Protein AF-G1UVC1-F1 (afdb_monomer_lite)

Radius of gyration: 15.9 Å; chains: 1; bounding box: 34×32×48 Å

Structure (mmCIF, N/CA/C/O backbone):
data_AF-G1UVC1-F1
#
_entry.id   AF-G1UVC1-F1
#
loop_
_atom_site.group_PDB
_atom_site.id
_atom_site.type_symbol
_atom_site.label_atom_id
_atom_site.label_alt_id
_atom_site.label_comp_id
_atom_site.label_asym_id
_atom_site.label_entity_id
_atom_site.label_seq_id
_atom_site.pdbx_PDB_ins_code
_atom_site.Cartn_x
_atom_site.Cartn_y
_atom_site.Cartn_z
_atom_site.occupancy
_atom_site.B_iso_or_equiv
_atom_site.auth_seq_id
_atom_site.auth_comp_id
_atom_site.auth_asym_id
_atom_site.auth_atom_id
_atom_site.pdbx_PDB_model_num
ATOM 1 N N . ALA A 1 1 ? 8.958 8.590 3.012 1.00 60.84 1 ALA A N 1
ATOM 2 C CA . ALA A 1 1 ? 7.602 8.039 2.815 1.00 60.84 1 ALA A CA 1
ATOM 3 C C . ALA A 1 1 ? 6.870 8.033 4.161 1.00 60.84 1 ALA A C 1
ATOM 5 O O . ALA A 1 1 ? 7.507 8.354 5.157 1.00 60.84 1 ALA A O 1
ATOM 6 N N . GLY A 1 2 ? 5.551 7.807 4.189 1.00 70.62 2 GLY A N 1
ATOM 7 C CA . GLY A 1 2 ? 4.772 7.734 5.438 1.00 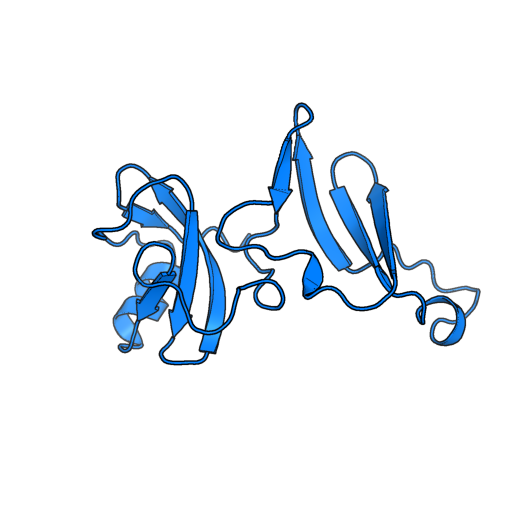70.62 2 GLY A CA 1
ATOM 8 C C . GLY A 1 2 ? 4.954 6.394 6.170 1.00 70.62 2 GLY A C 1
ATOM 9 O O . GLY A 1 2 ? 5.566 5.490 5.606 1.00 70.62 2 GLY A O 1
ATOM 10 N N . PRO A 1 3 ? 4.397 6.230 7.384 1.00 75.56 3 PRO A N 1
ATOM 11 C CA . PRO A 1 3 ? 4.559 5.015 8.197 1.00 75.56 3 PRO A CA 1
ATOM 12 C C . PRO A 1 3 ? 3.950 3.752 7.564 1.00 75.56 3 PRO A C 1
ATOM 14 O O . PRO A 1 3 ? 4.223 2.645 8.011 1.00 75.56 3 PRO A O 1
ATOM 17 N N . CYS A 1 4 ? 3.133 3.908 6.520 1.00 85.62 4 CYS A N 1
ATOM 18 C CA . CYS A 1 4 ? 2.439 2.819 5.833 1.00 85.62 4 CYS A CA 1
ATOM 19 C C . CYS A 1 4 ? 2.946 2.633 4.394 1.00 85.62 4 CYS A C 1
ATOM 21 O O . CYS A 1 4 ? 2.180 2.245 3.517 1.00 85.62 4 CYS A O 1
ATOM 23 N N . CYS A 1 5 ? 4.184 3.032 4.107 1.00 89.88 5 CYS A N 1
ATOM 24 C CA . CYS A 1 5 ? 4.802 2.867 2.796 1.00 89.88 5 CYS A CA 1
ATOM 25 C C . CYS A 1 5 ? 6.323 2.826 2.964 1.00 89.88 5 CYS A C 1
ATOM 27 O O . CYS A 1 5 ? 6.945 3.883 3.058 1.00 89.88 5 CYS A O 1
ATOM 29 N N . ASP A 1 6 ? 6.915 1.637 2.972 1.00 91.88 6 ASP A N 1
ATOM 30 C CA . ASP A 1 6 ? 8.362 1.445 3.003 1.00 91.88 6 ASP A CA 1
ATOM 31 C C . ASP A 1 6 ? 8.921 1.303 1.572 1.00 91.88 6 ASP A C 1
ATOM 33 O O . ASP A 1 6 ? 8.649 0.308 0.897 1.00 91.88 6 ASP A O 1
ATOM 37 N N . PRO A 1 7 ? 9.689 2.289 1.066 1.00 89.81 7 PRO A N 1
ATOM 38 C CA . PRO A 1 7 ? 10.293 2.213 -0.260 1.00 89.81 7 PRO A CA 1
ATOM 39 C C . PRO A 1 7 ? 11.358 1.121 -0.387 1.00 89.81 7 PRO A C 1
ATOM 41 O O . PRO A 1 7 ? 11.638 0.713 -1.510 1.00 89.81 7 PRO A O 1
ATOM 44 N N . ALA A 1 8 ? 11.949 0.653 0.719 1.00 92.31 8 ALA A N 1
ATOM 45 C CA . ALA A 1 8 ? 12.955 -0.408 0.697 1.00 92.31 8 ALA A CA 1
ATOM 46 C C . ALA A 1 8 ? 12.370 -1.766 0.272 1.00 92.31 8 ALA A C 1
ATOM 48 O O . ALA A 1 8 ? 13.114 -2.648 -0.144 1.00 92.31 8 ALA A O 1
ATOM 49 N N . LEU A 1 9 ? 11.040 -1.913 0.321 1.00 93.50 9 LEU A N 1
ATOM 50 C CA . LEU A 1 9 ? 10.319 -3.095 -0.157 1.00 93.50 9 LEU A CA 1
ATOM 51 C C . LEU A 1 9 ? 10.126 -3.116 -1.682 1.00 93.50 9 LEU A C 1
ATOM 53 O O . LEU A 1 9 ? 9.621 -4.097 -2.231 1.00 93.50 9 LEU A O 1
ATOM 57 N N . LEU A 1 10 ? 10.503 -2.048 -2.394 1.00 93.75 10 LEU A N 1
ATOM 58 C CA . LEU A 1 10 ? 10.505 -2.069 -3.853 1.00 93.75 10 LEU A CA 1
ATOM 59 C C . LEU A 1 10 ? 11.629 -2.977 -4.372 1.00 93.75 10 LEU A C 1
ATOM 61 O O . LEU A 1 10 ? 12.750 -2.924 -3.866 1.00 93.75 10 LEU A O 1
ATOM 65 N N . PRO A 1 11 ? 11.373 -3.769 -5.427 1.00 93.62 11 PRO A N 1
ATOM 66 C CA . PRO A 1 11 ? 12.441 -4.499 -6.095 1.00 93.62 11 PRO A CA 1
ATOM 67 C C . PRO A 1 11 ? 13.391 -3.523 -6.819 1.00 93.62 11 PRO A C 1
ATOM 69 O O . PRO A 1 11 ? 13.104 -2.326 -6.918 1.00 93.62 11 PRO A O 1
ATOM 72 N N . PRO A 1 12 ? 14.507 -4.006 -7.392 1.00 95.25 12 PRO A N 1
ATOM 73 C CA . PRO A 1 12 ? 15.376 -3.178 -8.218 1.00 95.25 12 PRO A CA 1
ATOM 74 C C . PRO A 1 12 ? 14.617 -2.509 -9.372 1.00 95.25 12 PRO A C 1
ATOM 76 O O . PRO A 1 12 ? 13.890 -3.151 -10.137 1.00 95.25 12 PRO A O 1
ATOM 79 N N . GLY A 1 13 ? 14.802 -1.203 -9.513 1.00 95.00 13 GLY A N 1
ATOM 80 C CA . GLY A 1 13 ? 14.114 -0.383 -10.499 1.00 95.00 13 GLY A CA 1
ATOM 81 C C . GLY A 1 13 ? 14.221 1.091 -10.146 1.00 95.00 13 GLY A C 1
ATOM 82 O O . GLY A 1 13 ? 15.047 1.486 -9.324 1.00 95.00 13 GLY A O 1
ATOM 83 N N . HIS A 1 14 ? 13.381 1.912 -10.763 1.00 94.75 14 HIS A N 1
ATOM 84 C CA . HIS A 1 14 ? 13.347 3.343 -10.487 1.00 94.75 14 HIS A CA 1
ATOM 85 C C . HIS A 1 14 ? 11.922 3.891 -10.510 1.00 94.75 14 HIS A C 1
ATOM 87 O O . HIS A 1 14 ? 11.010 3.309 -11.102 1.00 94.75 14 HIS A O 1
ATOM 93 N N . ALA A 1 15 ? 11.735 5.032 -9.851 1.00 94.94 15 ALA A N 1
ATOM 94 C CA . ALA A 1 15 ? 10.517 5.815 -9.963 1.00 94.94 15 ALA A CA 1
ATOM 95 C C . ALA A 1 15 ? 10.645 6.813 -11.123 1.00 94.94 15 ALA A C 1
ATOM 97 O O . ALA A 1 15 ? 11.669 7.477 -11.264 1.00 94.94 15 ALA A O 1
ATOM 98 N N . ALA A 1 16 ? 9.593 6.941 -11.924 1.00 95.38 16 ALA A N 1
ATOM 99 C CA . ALA A 1 16 ? 9.476 7.903 -13.010 1.00 95.38 16 ALA A CA 1
ATOM 100 C C . ALA A 1 16 ? 8.212 8.751 -12.827 1.00 95.38 16 ALA A C 1
ATOM 102 O O . ALA A 1 16 ? 7.198 8.280 -12.299 1.00 95.38 16 ALA A O 1
ATOM 103 N N . LEU A 1 17 ? 8.274 10.012 -13.255 1.00 95.31 17 LEU A N 1
ATOM 104 C CA . LEU A 1 17 ? 7.163 10.952 -13.163 1.00 95.31 17 LEU A CA 1
ATOM 105 C C . LEU A 1 17 ? 6.490 11.113 -14.531 1.00 95.31 17 LEU A C 1
ATOM 107 O O . LEU A 1 17 ? 7.135 11.488 -15.506 1.00 95.31 17 LEU A O 1
ATOM 111 N N . TYR A 1 18 ? 5.181 10.873 -14.581 1.00 93.62 18 TYR A N 1
ATOM 112 C CA . TYR A 1 18 ? 4.336 11.076 -15.758 1.00 93.62 18 TYR A CA 1
ATOM 113 C C . TYR A 1 18 ? 3.204 12.047 -15.405 1.00 93.62 18 TYR A C 1
ATOM 115 O O . TYR A 1 18 ? 2.177 11.662 -14.832 1.00 93.62 18 TYR A O 1
ATOM 123 N N . GLY A 1 19 ? 3.412 13.333 -15.702 1.00 92.81 19 GLY A N 1
ATOM 124 C CA . GLY A 1 19 ? 2.576 14.408 -15.165 1.00 92.81 19 GLY A CA 1
ATOM 125 C C . GLY A 1 19 ? 2.717 14.464 -13.644 1.00 92.81 19 GLY A C 1
ATOM 126 O O . GLY A 1 19 ? 3.814 14.642 -13.135 1.00 92.81 19 GLY A O 1
ATOM 127 N N . GLU A 1 20 ? 1.628 14.256 -12.907 1.00 94.94 20 GLU A N 1
ATOM 128 C CA . GLU A 1 20 ? 1.684 14.129 -11.443 1.00 94.94 20 GLU A CA 1
ATOM 129 C C . GLU A 1 20 ? 1.792 12.677 -10.960 1.00 94.94 20 GLU A C 1
ATOM 131 O O . GLU A 1 20 ? 1.912 12.445 -9.760 1.00 94.94 20 GLU A O 1
ATOM 136 N N . HIS A 1 21 ? 1.716 11.682 -11.848 1.00 95.50 21 HIS A N 1
ATOM 137 C CA . HIS A 1 21 ? 1.736 10.277 -11.448 1.00 95.50 21 HIS A CA 1
ATOM 138 C C . HIS A 1 21 ? 3.163 9.780 -11.273 1.00 95.50 21 HIS A C 1
ATOM 140 O O . HIS A 1 21 ? 3.956 9.795 -12.212 1.00 95.50 21 HIS A O 1
ATOM 146 N N . VAL A 1 22 ? 3.457 9.263 -10.085 1.00 96.00 22 VAL A N 1
ATOM 147 C CA . VAL A 1 22 ? 4.703 8.555 -9.810 1.00 96.00 22 VAL A CA 1
ATOM 148 C C . VAL A 1 22 ? 4.482 7.089 -10.156 1.00 96.00 22 VAL A C 1
ATOM 150 O O . VAL A 1 22 ? 3.603 6.432 -9.587 1.00 96.00 22 VAL A O 1
ATOM 153 N N . ARG A 1 23 ? 5.257 6.576 -11.108 1.00 96.00 23 ARG A N 1
ATOM 154 C CA . ARG A 1 23 ? 5.234 5.177 -11.535 1.00 96.00 23 ARG A CA 1
ATOM 155 C C . ARG A 1 23 ? 6.541 4.491 -11.171 1.00 96.00 23 ARG A C 1
ATOM 157 O O . ARG A 1 23 ? 7.589 5.120 -11.202 1.00 96.00 23 ARG A O 1
ATOM 164 N N . PHE A 1 24 ? 6.478 3.210 -10.844 1.00 95.94 24 PHE A N 1
ATOM 165 C CA . PHE A 1 24 ? 7.641 2.364 -10.641 1.00 95.94 24 PHE A CA 1
ATOM 166 C C . PHE A 1 24 ? 7.903 1.514 -11.879 1.00 95.94 24 PHE A C 1
ATOM 168 O O . PHE A 1 24 ? 7.003 0.816 -12.355 1.00 95.94 24 PHE A O 1
ATOM 175 N N . ILE A 1 25 ? 9.142 1.552 -12.360 1.00 95.06 25 ILE A N 1
ATOM 176 C CA . ILE A 1 25 ? 9.631 0.773 -13.493 1.00 95.06 25 ILE A CA 1
ATOM 177 C C . ILE A 1 25 ? 10.687 -0.211 -12.956 1.00 95.06 25 ILE A C 1
ATOM 179 O O . ILE A 1 25 ? 11.809 0.203 -12.650 1.00 95.06 25 ILE A O 1
ATOM 183 N N . PRO A 1 26 ? 10.345 -1.507 -12.809 1.00 94.56 26 PRO A N 1
ATOM 184 C CA . PRO A 1 26 ? 11.296 -2.560 -12.471 1.00 94.56 26 PRO A CA 1
ATOM 185 C C . PRO A 1 26 ? 12.425 -2.647 -13.499 1.00 94.56 26 PRO A C 1
ATOM 187 O O . PRO A 1 26 ? 12.178 -2.565 -14.702 1.00 94.56 26 PRO A O 1
ATOM 190 N N . ALA A 1 27 ? 13.650 -2.910 -13.043 1.00 94.38 27 ALA A N 1
ATOM 191 C CA . ALA A 1 27 ? 14.818 -3.027 -13.921 1.00 94.38 27 ALA A CA 1
ATOM 192 C C . ALA A 1 27 ? 14.655 -4.127 -14.991 1.00 94.38 27 ALA A C 1
ATOM 194 O O . ALA A 1 27 ? 15.090 -3.966 -16.127 1.00 94.38 27 ALA A O 1
ATOM 195 N N . GLN A 1 28 ? 13.960 -5.217 -14.653 1.00 93.25 28 GLN A N 1
ATOM 196 C CA . GLN A 1 28 ? 13.711 -6.345 -15.559 1.00 93.25 28 GLN A CA 1
ATOM 197 C C . GLN A 1 28 ? 12.741 -6.037 -16.714 1.00 93.25 28 GLN A C 1
ATOM 199 O O . GLN A 1 28 ? 12.629 -6.836 -17.639 1.00 93.25 28 GLN A O 1
ATOM 204 N N . ALA A 1 29 ? 12.022 -4.910 -16.680 1.00 92.12 29 ALA A N 1
ATOM 205 C CA . ALA A 1 29 ? 10.953 -4.625 -17.636 1.00 92.12 29 ALA A CA 1
ATOM 206 C C . ALA A 1 29 ? 11.435 -4.602 -19.094 1.00 92.12 29 ALA A C 1
ATOM 208 O O . ALA A 1 29 ? 10.766 -5.155 -19.962 1.00 92.12 29 ALA A O 1
ATOM 209 N N . ALA A 1 30 ? 12.621 -4.042 -19.349 1.00 86.06 30 ALA A N 1
ATOM 210 C CA . ALA A 1 30 ? 13.197 -3.962 -20.692 1.00 86.06 30 ALA A CA 1
ATOM 211 C C . ALA A 1 30 ? 13.512 -5.339 -21.306 1.00 86.06 30 ALA A C 1
ATOM 213 O O . ALA A 1 30 ? 13.530 -5.468 -22.523 1.00 86.06 30 ALA A O 1
ATOM 214 N N . GLY A 1 31 ? 13.758 -6.361 -20.477 1.00 91.12 31 GLY A N 1
ATOM 215 C CA . GLY A 1 31 ? 14.019 -7.728 -20.940 1.00 91.12 31 GLY A CA 1
ATOM 216 C C . GLY A 1 31 ? 12.766 -8.600 -21.067 1.00 91.12 31 GLY A C 1
ATOM 217 O O . GLY A 1 31 ? 12.842 -9.677 -21.647 1.00 91.12 31 GLY A O 1
ATOM 218 N N . LEU A 1 32 ? 11.629 -8.165 -20.511 1.00 93.12 32 LEU A N 1
ATOM 219 C CA . LEU A 1 32 ? 10.374 -8.929 -20.503 1.00 93.12 32 LEU A CA 1
ATOM 220 C C . LEU A 1 32 ? 9.342 -8.405 -21.502 1.00 93.12 32 LEU A C 1
ATOM 222 O O . LEU A 1 32 ? 8.472 -9.159 -21.935 1.00 93.12 32 LEU A O 1
ATOM 226 N N . LEU A 1 33 ? 9.390 -7.112 -21.819 1.00 93.12 33 LEU A N 1
ATOM 227 C CA . LEU A 1 33 ? 8.405 -6.465 -22.673 1.00 93.12 33 LEU A CA 1
ATOM 228 C C . LEU A 1 33 ? 8.883 -6.432 -24.132 1.00 93.12 33 LEU A C 1
ATOM 230 O O . LEU A 1 33 ? 10.047 -6.107 -24.373 1.00 93.12 33 LEU A O 1
ATOM 234 N N . PRO A 1 34 ? 8.000 -6.717 -25.108 1.00 93.38 34 PRO A N 1
ATOM 235 C CA . PRO A 1 34 ? 8.306 -6.511 -26.519 1.00 93.38 34 PRO A CA 1
ATOM 236 C C . PRO A 1 34 ? 8.682 -5.047 -26.804 1.00 93.38 34 PRO A C 1
ATOM 238 O O . PRO A 1 34 ? 8.110 -4.157 -26.167 1.00 93.38 34 PRO A O 1
ATOM 241 N N . PRO A 1 35 ? 9.575 -4.766 -27.771 1.00 87.50 35 PRO A N 1
ATOM 242 C CA . PRO A 1 35 ? 9.984 -3.399 -28.114 1.00 87.50 35 PRO A CA 1
ATOM 243 C C . PRO A 1 35 ? 8.823 -2.462 -28.479 1.00 87.50 35 PRO A C 1
ATOM 245 O O . PRO A 1 35 ? 8.907 -1.250 -28.296 1.00 87.50 35 PRO A O 1
ATOM 248 N N . GLU A 1 36 ? 7.726 -3.019 -28.985 1.00 92.81 36 GLU A N 1
ATOM 249 C CA . GLU A 1 36 ? 6.530 -2.300 -29.421 1.00 92.81 36 GLU A CA 1
ATOM 250 C C . GLU A 1 36 ? 5.571 -2.009 -28.252 1.00 92.81 36 GLU A C 1
ATOM 252 O O . GLU A 1 36 ? 4.605 -1.255 -28.394 1.00 92.81 36 GLU A O 1
ATOM 257 N N . CYS A 1 37 ? 5.817 -2.607 -27.082 1.00 91.62 37 CYS A N 1
ATOM 258 C CA . CYS A 1 37 ? 4.992 -2.443 -25.897 1.00 91.62 37 CYS A CA 1
ATOM 259 C C . CYS A 1 37 ? 5.421 -1.209 -25.098 1.00 91.62 37 CYS A C 1
ATOM 261 O O . CYS A 1 37 ? 6.428 -1.204 -24.389 1.00 91.62 37 CYS A O 1
ATOM 263 N N . ILE A 1 38 ? 4.599 -0.162 -25.149 1.00 85.25 38 ILE A N 1
ATOM 264 C CA . ILE A 1 38 ? 4.785 1.015 -24.303 1.00 85.25 38 ILE A CA 1
ATOM 265 C C . ILE A 1 38 ? 4.151 0.751 -22.937 1.00 85.25 38 ILE A C 1
ATOM 267 O O . ILE A 1 38 ? 2.930 0.787 -22.777 1.00 85.25 38 ILE A O 1
ATOM 271 N N . TRP A 1 39 ? 4.992 0.538 -21.929 1.00 91.12 39 TRP A N 1
ATOM 272 C CA . TRP A 1 39 ? 4.565 0.366 -20.544 1.00 91.12 39 TRP A CA 1
ATOM 273 C C . TRP A 1 39 ? 5.153 1.449 -19.638 1.00 91.12 39 TRP A C 1
ATOM 275 O O . TRP A 1 39 ? 6.362 1.646 -19.575 1.00 91.12 39 TRP A O 1
ATOM 285 N N . GLN A 1 40 ? 4.285 2.151 -18.904 1.00 92.25 40 GLN A N 1
ATOM 286 C CA . GLN A 1 40 ? 4.665 3.277 -18.035 1.00 92.25 40 GLN A CA 1
ATOM 287 C C . GLN A 1 40 ? 5.014 2.863 -16.597 1.00 92.25 40 GLN A C 1
ATOM 289 O O . GLN A 1 40 ? 5.271 3.725 -15.762 1.00 92.25 40 GLN A O 1
ATOM 294 N N . GLY A 1 41 ? 4.963 1.571 -16.270 1.00 94.12 41 GLY A N 1
ATOM 295 C CA . GLY A 1 41 ? 5.197 1.088 -14.911 1.00 94.12 41 GLY A CA 1
ATOM 296 C C . GLY A 1 41 ? 3.964 1.097 -13.996 1.00 94.12 41 GLY A C 1
ATOM 297 O O . GLY A 1 41 ? 2.886 1.607 -14.334 1.00 94.12 41 GLY A O 1
ATOM 298 N N . ALA A 1 42 ? 4.137 0.522 -12.804 1.00 94.25 42 ALA A N 1
ATOM 299 C CA . ALA A 1 42 ? 3.105 0.379 -11.776 1.00 94.25 42 ALA A CA 1
ATOM 300 C C . ALA A 1 42 ? 2.885 1.689 -11.002 1.00 94.25 42 ALA A C 1
ATOM 302 O O . ALA A 1 42 ? 3.831 2.419 -10.730 1.00 94.25 42 ALA A O 1
ATOM 303 N N . LEU A 1 43 ? 1.646 2.012 -10.622 1.00 94.38 43 LEU A N 1
ATOM 304 C CA . LEU A 1 43 ? 1.347 3.260 -9.913 1.00 94.38 43 LEU A CA 1
ATOM 305 C C . LEU A 1 43 ? 1.849 3.228 -8.464 1.00 94.38 43 LEU A C 1
ATOM 307 O O . LEU A 1 43 ? 1.319 2.481 -7.648 1.00 94.38 43 LEU A O 1
ATOM 311 N N . LEU A 1 44 ? 2.796 4.111 -8.134 1.00 94.44 44 LEU A N 1
ATOM 312 C CA . LEU A 1 44 ? 3.191 4.382 -6.751 1.00 94.44 44 LEU A CA 1
ATOM 313 C C . LEU A 1 44 ? 2.319 5.447 -6.097 1.00 94.44 44 LEU A C 1
ATOM 315 O O . LEU A 1 44 ? 2.182 5.468 -4.882 1.00 94.44 44 LEU A O 1
ATOM 319 N N . GLY A 1 45 ? 1.718 6.339 -6.876 1.00 94.00 45 GLY A N 1
ATOM 320 C CA . GLY A 1 45 ? 0.861 7.394 -6.355 1.00 94.00 45 GLY A CA 1
ATOM 321 C C . GLY A 1 45 ? 1.030 8.681 -7.136 1.00 94.00 45 GLY A C 1
ATOM 322 O O . GLY A 1 45 ? 1.255 8.655 -8.346 1.00 94.00 45 GLY A O 1
ATOM 323 N N . ARG A 1 46 ? 0.900 9.810 -6.446 1.00 94.25 46 ARG A N 1
ATOM 324 C CA . ARG A 1 46 ? 0.993 11.142 -7.045 1.00 94.25 46 ARG A CA 1
ATOM 325 C C . ARG A 1 46 ? 2.019 12.010 -6.339 1.00 94.25 46 ARG A C 1
ATOM 327 O O . ARG A 1 46 ? 2.249 11.850 -5.145 1.00 94.25 46 ARG A O 1
ATOM 334 N N . LEU A 1 47 ? 2.599 12.951 -7.069 1.00 94.06 47 LEU A N 1
ATOM 335 C CA . LEU A 1 47 ? 3.404 14.038 -6.534 1.00 94.06 47 LEU A CA 1
ATOM 336 C C . LEU A 1 47 ? 2.628 15.342 -6.743 1.00 94.06 47 LEU A C 1
ATOM 338 O O . LEU A 1 47 ? 2.645 15.904 -7.832 1.00 94.06 47 LEU A O 1
ATOM 342 N N . THR A 1 48 ? 1.928 15.808 -5.709 1.00 87.56 48 THR A N 1
ATOM 343 C CA . THR A 1 48 ? 1.082 17.012 -5.783 1.00 87.56 48 THR A CA 1
ATOM 344 C C . THR A 1 48 ? 1.639 18.073 -4.843 1.00 87.56 48 THR A C 1
ATOM 346 O O . THR A 1 48 ? 1.864 17.805 -3.662 1.00 87.56 48 THR A O 1
ATOM 349 N N . GLY A 1 49 ? 1.909 19.277 -5.360 1.00 86.06 49 GLY A N 1
ATOM 350 C CA . GLY A 1 49 ? 2.510 20.365 -4.572 1.00 86.06 49 GLY A CA 1
ATOM 351 C C . GLY A 1 49 ? 3.865 19.993 -3.953 1.00 86.06 49 GLY A C 1
ATOM 352 O O . GLY A 1 49 ? 4.138 20.347 -2.808 1.00 86.06 49 GLY A O 1
ATOM 353 N N . GLY A 1 50 ? 4.668 19.192 -4.664 1.00 86.31 50 GLY A N 1
ATOM 354 C CA . GLY A 1 50 ? 5.962 18.688 -4.188 1.00 86.31 50 GLY A CA 1
ATOM 355 C C . GLY A 1 50 ? 5.877 17.613 -3.099 1.00 86.31 50 GLY A C 1
ATOM 356 O O . GLY A 1 50 ? 6.9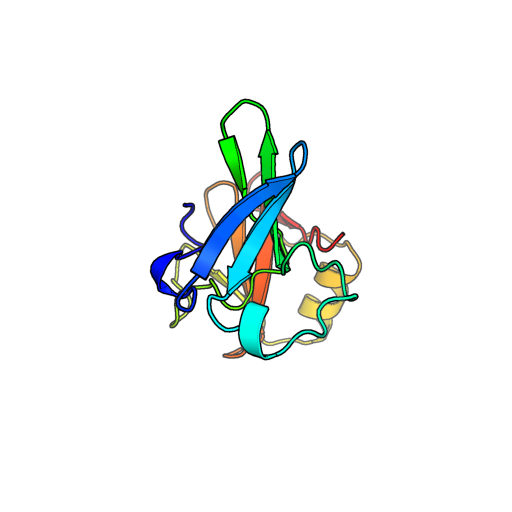08 17.194 -2.577 1.00 86.31 50 GLY A O 1
ATOM 357 N N . ARG A 1 51 ? 4.673 17.145 -2.740 1.00 87.12 51 ARG A N 1
ATOM 358 C CA . ARG A 1 51 ? 4.473 16.133 -1.696 1.00 87.12 51 ARG A CA 1
ATOM 359 C C . ARG A 1 51 ? 4.040 14.796 -2.302 1.00 87.12 51 ARG A C 1
ATOM 361 O O . ARG A 1 51 ? 3.046 14.763 -3.033 1.00 87.12 51 ARG A O 1
ATOM 368 N N . PRO A 1 52 ? 4.745 13.690 -2.002 1.00 87.94 52 PRO A N 1
ATOM 369 C CA . PRO A 1 52 ? 4.325 12.373 -2.448 1.00 87.94 52 PRO A CA 1
ATOM 370 C C . PRO A 1 52 ? 3.076 11.935 -1.677 1.00 87.94 52 PRO A C 1
ATOM 372 O O . PRO A 1 52 ? 3.034 11.961 -0.448 1.00 87.94 52 PRO A O 1
ATOM 375 N N . SER A 1 53 ? 2.066 11.504 -2.418 1.00 90.00 53 SER A N 1
ATOM 376 C CA . SER A 1 53 ? 0.854 10.863 -1.931 1.00 90.00 53 SER A CA 1
ATOM 377 C C . SER A 1 53 ? 0.827 9.448 -2.503 1.00 90.00 53 SER A C 1
ATOM 379 O O . SER A 1 53 ? 0.479 9.276 -3.676 1.00 90.00 53 SER A O 1
ATOM 381 N N . PRO A 1 54 ? 1.258 8.431 -1.734 1.00 90.88 54 PRO A N 1
ATOM 382 C CA . PRO A 1 54 ? 1.309 7.076 -2.256 1.00 90.88 54 PRO A CA 1
ATOM 383 C C . PRO A 1 54 ? -0.103 6.554 -2.558 1.00 90.88 54 PRO A C 1
ATOM 385 O O . PRO A 1 54 ? -1.080 6.975 -1.929 1.00 90.88 54 PRO A O 1
ATOM 388 N N . ALA A 1 55 ? -0.227 5.637 -3.513 1.00 92.44 55 ALA A N 1
ATOM 389 C CA . ALA A 1 55 ? -1.508 5.068 -3.891 1.00 92.44 55 ALA A CA 1
ATOM 390 C C . ALA A 1 55 ? -2.088 4.203 -2.748 1.00 92.44 55 ALA A C 1
ATOM 392 O O . ALA A 1 55 ? -1.340 3.539 -2.021 1.00 92.44 55 ALA A O 1
ATOM 393 N N . PRO A 1 56 ? -3.420 4.170 -2.575 1.00 91.06 56 PRO A N 1
ATOM 394 C CA . PRO A 1 56 ? -4.066 3.388 -1.518 1.00 91.06 56 PRO A CA 1
ATOM 395 C C . PRO A 1 56 ? -3.845 1.874 -1.640 1.00 91.06 56 PRO A C 1
ATOM 397 O O . PRO A 1 56 ? -3.799 1.179 -0.635 1.00 91.06 56 PRO A O 1
ATOM 400 N N . ARG A 1 57 ? -3.658 1.348 -2.856 1.00 90.50 57 ARG A N 1
ATOM 401 C CA . ARG A 1 57 ? -3.505 -0.098 -3.116 1.00 90.50 57 ARG A CA 1
ATOM 402 C C . ARG A 1 57 ? -2.053 -0.605 -3.069 1.00 90.50 57 ARG A C 1
ATOM 404 O O . ARG A 1 57 ? -1.790 -1.729 -3.488 1.00 90.50 57 ARG A O 1
ATOM 411 N N . LEU A 1 58 ? -1.111 0.182 -2.540 1.00 92.12 58 LEU A N 1
ATOM 412 C CA . LEU A 1 58 ? 0.298 -0.213 -2.369 1.00 92.12 58 LEU A CA 1
ATOM 413 C C . LEU A 1 58 ? 0.520 -1.173 -1.189 1.00 92.12 58 LEU A C 1
ATOM 415 O O . LEU A 1 58 ? 1.329 -0.915 -0.303 1.00 92.12 58 LEU A O 1
ATOM 419 N N . ARG A 1 59 ? -0.195 -2.299 -1.170 1.00 93.12 59 ARG A N 1
ATOM 420 C CA . ARG A 1 59 ? -0.082 -3.291 -0.089 1.00 93.12 59 ARG A CA 1
ATOM 421 C C . ARG A 1 59 ? 1.304 -3.934 0.011 1.00 93.12 59 ARG A C 1
ATOM 423 O O . ARG A 1 59 ? 1.720 -4.267 1.106 1.00 93.12 59 ARG A O 1
ATOM 430 N N . CYS A 1 60 ? 2.028 -4.058 -1.105 1.00 92.50 60 CYS A N 1
ATOM 431 C CA . CYS A 1 60 ? 3.386 -4.615 -1.127 1.00 92.50 60 CYS A CA 1
ATOM 432 C C . CYS A 1 60 ? 4.432 -3.7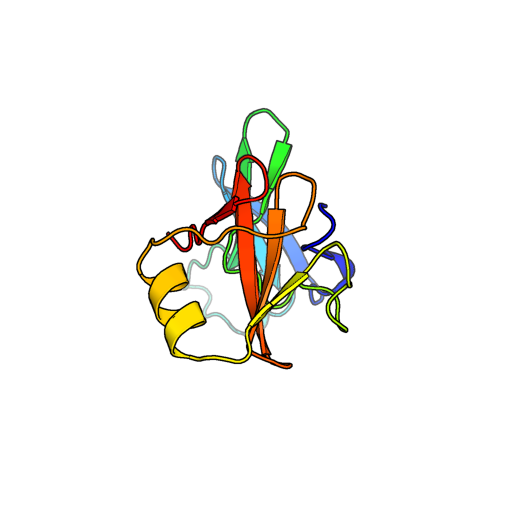19 -0.452 1.00 92.50 60 CYS A C 1
ATOM 434 O O . CYS A 1 60 ? 5.544 -4.172 -0.227 1.00 92.50 60 CYS A O 1
ATOM 436 N N . LEU A 1 61 ? 4.087 -2.461 -0.157 1.00 93.44 61 LEU A N 1
ATOM 437 C CA . LEU A 1 61 ? 4.960 -1.524 0.550 1.00 93.44 61 LEU A CA 1
ATOM 438 C C . LEU A 1 61 ? 4.520 -1.316 2.003 1.00 93.44 61 LEU A C 1
ATOM 440 O O . LEU A 1 61 ? 5.002 -0.394 2.658 1.00 93.44 61 LEU A O 1
ATOM 444 N N . LEU A 1 62 ? 3.575 -2.112 2.510 1.00 94.62 62 LEU A N 1
ATOM 445 C CA . LEU A 1 62 ? 3.247 -2.094 3.930 1.00 94.62 62 LEU A CA 1
ATOM 446 C C . LEU A 1 62 ? 4.338 -2.848 4.704 1.00 94.62 62 LEU A C 1
ATOM 448 O O . LEU A 1 62 ? 4.619 -3.990 4.349 1.00 94.62 62 LEU A O 1
ATOM 452 N N . PRO A 1 63 ? 4.931 -2.242 5.749 1.00 91.88 63 PRO A N 1
ATOM 453 C CA . PRO A 1 63 ? 5.838 -2.955 6.638 1.00 91.88 63 PRO A CA 1
ATOM 454 C C . PRO A 1 63 ? 5.137 -4.145 7.298 1.00 91.88 63 PRO A C 1
ATOM 456 O O . PRO A 1 63 ? 4.003 -4.009 7.764 1.00 91.88 63 PRO A O 1
ATOM 459 N N . GLU A 1 64 ? 5.827 -5.280 7.358 1.00 91.69 64 GLU A N 1
ATOM 460 C CA . GLU A 1 64 ? 5.404 -6.474 8.087 1.00 91.69 64 GLU A CA 1
ATOM 461 C C . GLU A 1 64 ? 6.353 -6.696 9.279 1.00 91.69 64 GLU A C 1
ATOM 463 O O . GLU A 1 64 ? 7.572 -6.605 9.099 1.00 91.69 64 GLU A O 1
ATOM 468 N N . PRO A 1 65 ? 5.843 -6.965 10.497 1.00 92.75 65 PRO A N 1
ATOM 469 C CA . PRO A 1 65 ? 4.429 -7.116 10.870 1.00 92.75 65 PRO A CA 1
ATOM 470 C C . PRO A 1 65 ? 3.656 -5.777 10.927 1.00 92.75 65 PRO A C 1
ATOM 472 O O . PRO A 1 65 ? 4.280 -4.713 10.985 1.00 92.75 65 PRO A O 1
ATOM 475 N N . PRO A 1 66 ? 2.304 -5.800 10.941 1.00 93.56 66 PRO A N 1
ATOM 476 C CA . PRO A 1 66 ? 1.499 -4.592 11.119 1.00 93.56 66 PRO A CA 1
ATOM 477 C C . PRO A 1 66 ? 1.872 -3.862 12.415 1.00 93.56 66 PRO A C 1
ATOM 479 O O . PRO A 1 66 ? 1.856 -4.443 13.501 1.00 93.56 66 PRO A O 1
ATOM 482 N N . GLY A 1 67 ? 2.190 -2.571 12.307 1.00 91.94 67 GLY A N 1
ATOM 483 C CA . GLY A 1 67 ? 2.542 -1.752 13.466 1.00 91.94 67 GLY A CA 1
ATOM 484 C C . GLY A 1 67 ? 1.322 -1.447 14.350 1.00 91.94 67 GLY A C 1
ATOM 485 O O . GLY A 1 67 ? 0.272 -1.086 13.816 1.00 91.94 67 GLY A O 1
ATOM 486 N N . PRO A 1 68 ? 1.443 -1.519 15.689 1.00 90.69 68 PRO A N 1
ATOM 487 C CA . PRO A 1 68 ? 0.306 -1.381 16.608 1.00 90.69 68 PRO A CA 1
ATOM 488 C C . PRO A 1 68 ? -0.389 -0.012 16.526 1.00 90.69 68 PRO A C 1
ATOM 490 O O . PRO A 1 68 ? -1.607 0.066 16.647 1.00 90.69 68 PRO A O 1
ATOM 493 N N . ASP A 1 69 ? 0.369 1.052 16.245 1.00 93.19 69 ASP A N 1
ATOM 494 C CA . ASP A 1 69 ? -0.146 2.428 16.160 1.00 93.19 69 ASP A CA 1
ATOM 495 C C . ASP A 1 69 ? -0.310 2.929 14.716 1.00 93.19 69 ASP A C 1
ATOM 497 O O . ASP A 1 69 ? -0.690 4.077 14.478 1.00 93.19 69 ASP A O 1
ATOM 501 N N . THR A 1 70 ? 0.008 2.088 13.729 1.00 93.50 70 THR A N 1
ATOM 502 C CA . THR A 1 70 ? 0.056 2.469 12.308 1.00 93.50 70 THR A CA 1
ATOM 503 C C . THR A 1 70 ? -0.770 1.554 11.410 1.00 93.50 70 THR A C 1
ATOM 505 O O . THR A 1 70 ? -0.868 1.816 10.208 1.00 93.50 70 THR A O 1
ATOM 508 N N . ALA A 1 71 ? -1.400 0.516 11.965 1.00 95.81 71 ALA A N 1
ATOM 509 C CA . ALA A 1 71 ? -2.234 -0.430 11.240 1.00 95.81 71 ALA A CA 1
ATOM 510 C C . ALA A 1 71 ? -3.611 -0.613 11.897 1.00 9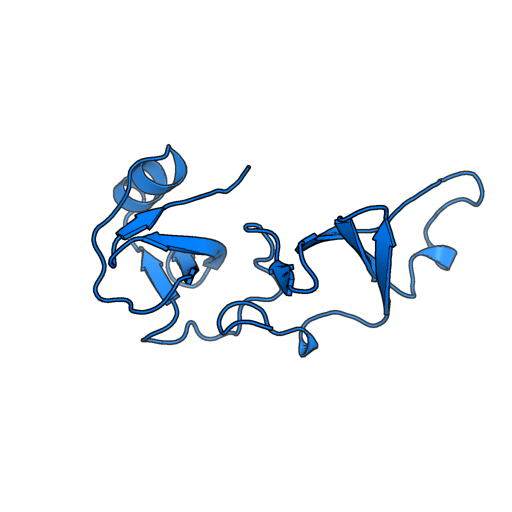5.81 71 ALA A C 1
ATOM 512 O O . ALA A 1 71 ? -3.741 -0.777 13.105 1.00 95.81 71 ALA A O 1
ATOM 513 N N . LEU A 1 72 ? -4.652 -0.633 11.066 1.00 96.50 72 LEU A N 1
ATOM 514 C CA . LEU A 1 72 ? -5.965 -1.159 11.403 1.00 96.50 72 LEU A CA 1
ATOM 515 C C . LEU A 1 72 ? -6.018 -2.617 10.942 1.00 96.50 72 LEU A C 1
ATOM 517 O O . LEU A 1 72 ? -6.091 -2.882 9.739 1.00 96.50 72 LEU A O 1
ATOM 521 N N . VAL A 1 73 ? -6.001 -3.538 11.899 1.00 97.00 73 VAL A N 1
ATOM 522 C CA . VAL A 1 73 ? -6.199 -4.970 11.659 1.00 97.00 73 VAL A CA 1
ATOM 523 C C . VAL A 1 73 ? -7.663 -5.305 11.927 1.00 97.00 73 VAL A C 1
ATOM 525 O O . VAL A 1 73 ? -8.188 -4.992 12.995 1.00 97.00 73 VAL A O 1
ATOM 528 N N . LEU A 1 74 ? -8.341 -5.879 10.935 1.00 97.19 74 LEU A N 1
ATOM 529 C CA . LEU A 1 74 ? -9.718 -6.354 11.053 1.00 97.19 74 LEU A CA 1
ATOM 530 C C . LEU A 1 74 ? -9.737 -7.879 10.982 1.00 97.19 74 LEU A C 1
ATOM 532 O O . LEU A 1 74 ? -9.066 -8.459 10.135 1.00 97.19 74 LEU A O 1
ATOM 536 N N . ASP A 1 75 ? -10.561 -8.516 11.807 1.00 96.88 75 ASP A N 1
ATOM 537 C CA . ASP A 1 75 ? -10.727 -9.976 11.789 1.00 96.88 75 ASP A CA 1
ATOM 538 C C . ASP A 1 75 ? -12.087 -10.407 11.228 1.00 96.88 75 ASP A C 1
ATOM 540 O O . ASP A 1 75 ? -12.201 -11.478 10.618 1.00 96.88 75 ASP A O 1
ATOM 544 N N . ASP A 1 76 ? -13.099 -9.548 11.388 1.00 96.81 76 ASP A N 1
ATOM 545 C CA . ASP A 1 76 ? -14.459 -9.749 10.897 1.00 96.81 76 ASP A CA 1
ATOM 546 C C . ASP A 1 76 ? -14.607 -9.275 9.441 1.00 96.81 76 ASP A C 1
ATOM 548 O O . ASP A 1 76 ? -14.248 -8.152 9.070 1.00 96.81 76 ASP A O 1
ATOM 552 N N . LEU A 1 77 ? -15.175 -10.147 8.608 1.00 96.31 77 LEU A N 1
ATOM 553 C CA . LEU A 1 77 ? -15.468 -9.855 7.212 1.00 96.31 77 LEU A CA 1
ATOM 554 C C . LEU A 1 77 ? -16.559 -8.786 7.067 1.00 96.31 77 LEU A C 1
ATOM 556 O O . LEU A 1 77 ? -16.494 -8.003 6.121 1.00 96.31 77 LEU A O 1
ATOM 560 N N . ALA A 1 78 ? -17.536 -8.719 7.976 1.00 97.19 78 ALA A N 1
ATOM 561 C CA . ALA A 1 78 ? -18.597 -7.714 7.918 1.00 97.19 78 ALA A CA 1
ATOM 562 C C . ALA A 1 78 ? -18.028 -6.296 8.079 1.00 97.19 78 ALA A C 1
ATOM 564 O O . ALA A 1 78 ? -18.350 -5.397 7.299 1.00 97.19 78 ALA A O 1
ATOM 565 N N . ASP A 1 79 ? -17.106 -6.124 9.028 1.00 96.50 79 ASP A N 1
ATOM 566 C CA . ASP A 1 79 ? -16.383 -4.874 9.258 1.00 96.50 79 ASP A CA 1
ATOM 567 C C . AS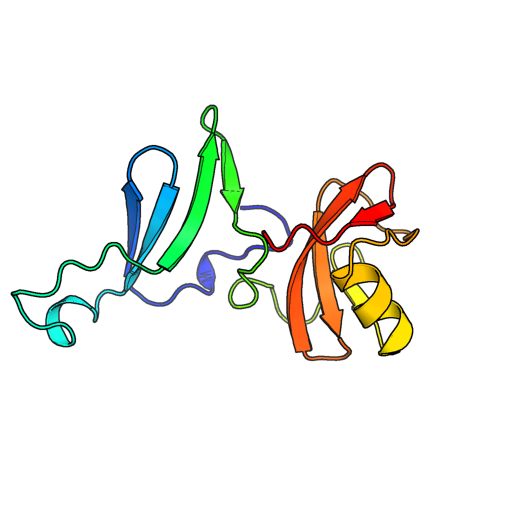P A 1 79 ? -15.538 -4.465 8.047 1.00 96.50 79 ASP A C 1
ATOM 569 O O . ASP A 1 79 ? -15.541 -3.298 7.633 1.00 96.50 79 ASP A O 1
ATOM 573 N N . LEU A 1 80 ? -14.832 -5.431 7.451 1.00 96.50 80 LEU A N 1
ATOM 574 C CA . LEU A 1 80 ? -14.036 -5.199 6.252 1.00 96.50 80 LEU A CA 1
ATOM 575 C C . LEU A 1 80 ? -14.919 -4.807 5.061 1.00 96.50 80 LEU A C 1
ATOM 577 O O . LEU A 1 80 ? -14.629 -3.827 4.373 1.00 96.50 80 LEU A O 1
ATOM 581 N N . ALA A 1 81 ? -16.006 -5.544 4.828 1.00 96.69 81 ALA A N 1
ATOM 582 C CA . ALA A 1 81 ? -16.938 -5.292 3.737 1.00 96.69 81 ALA A CA 1
ATOM 583 C C . ALA A 1 81 ? -17.599 -3.916 3.871 1.00 96.69 81 ALA A C 1
ATOM 585 O O . ALA A 1 81 ? -17.668 -3.177 2.887 1.00 96.69 81 ALA A O 1
ATOM 586 N N . ALA A 1 82 ? -18.021 -3.534 5.080 1.00 96.62 82 ALA A N 1
ATOM 587 C CA . ALA A 1 82 ? -18.570 -2.214 5.365 1.00 96.62 82 ALA A CA 1
ATOM 588 C C . ALA A 1 82 ? -17.570 -1.099 5.015 1.00 96.62 82 ALA A C 1
ATOM 590 O O . ALA A 1 82 ? -17.909 -0.169 4.276 1.00 96.62 82 ALA A O 1
ATOM 591 N N . LEU A 1 83 ? -16.322 -1.222 5.483 1.00 96.38 83 LEU A N 1
ATOM 592 C CA . LEU A 1 83 ? -15.264 -0.243 5.227 1.00 96.38 83 LEU A CA 1
ATOM 593 C C . LEU A 1 83 ? -14.943 -0.123 3.728 1.00 96.38 83 LEU A C 1
ATOM 595 O O . LEU A 1 83 ? -14.890 0.986 3.194 1.00 96.38 83 LEU A O 1
ATOM 599 N N . LEU A 1 84 ? -14.759 -1.251 3.034 1.00 94.00 84 LEU A N 1
ATOM 600 C CA . LEU A 1 84 ? -14.456 -1.276 1.598 1.00 94.00 84 LEU A CA 1
ATOM 601 C C . LEU A 1 84 ? -15.633 -0.809 0.729 1.00 94.00 84 LEU A C 1
ATOM 603 O O . LEU A 1 84 ? -15.409 -0.297 -0.366 1.00 94.00 84 LEU A O 1
ATOM 607 N N . SER A 1 85 ? -16.864 -0.904 1.237 1.00 94.75 85 SER A N 1
ATOM 608 C CA . SER A 1 85 ? -18.075 -0.369 0.596 1.00 94.75 85 SER A CA 1
ATOM 609 C C . SER A 1 85 ? -18.298 1.124 0.874 1.00 94.75 85 SER A C 1
ATOM 611 O O . SER A 1 85 ? -19.348 1.672 0.545 1.00 94.75 85 SER A O 1
ATOM 613 N N . GLY A 1 86 ? -17.317 1.805 1.476 1.00 93.88 86 GLY A N 1
ATOM 614 C CA . GLY A 1 86 ? -17.323 3.254 1.676 1.00 93.88 86 GLY A CA 1
ATOM 615 C C . GLY A 1 86 ? -17.861 3.717 3.027 1.00 93.88 86 GLY A C 1
ATOM 616 O O . GLY A 1 86 ? -17.888 4.926 3.275 1.00 93.88 86 GLY A O 1
ATOM 617 N N . GLN A 1 87 ? -18.250 2.804 3.925 1.00 96.56 87 GLN A N 1
ATOM 618 C CA . GLN A 1 87 ? -18.528 3.193 5.306 1.00 96.56 87 GLN A CA 1
ATOM 619 C C . GLN A 1 87 ? -17.228 3.581 6.014 1.00 96.56 87 GLN A C 1
ATOM 621 O O . GLN A 1 87 ? -16.136 3.157 5.645 1.00 96.56 87 GLN A O 1
ATOM 626 N N . SER A 1 88 ? -17.342 4.416 7.044 1.00 96.62 88 SER A N 1
ATOM 627 C CA . SER A 1 88 ? -16.200 4.793 7.879 1.00 96.62 88 SER A CA 1
ATOM 628 C C . SER A 1 88 ? -16.281 4.115 9.238 1.00 96.62 88 SER A C 1
ATOM 630 O O . SER A 1 88 ? -17.374 3.930 9.774 1.00 96.62 88 SER A O 1
ATOM 632 N N . ARG A 1 89 ? -15.127 3.806 9.830 1.00 95.88 89 ARG A N 1
ATOM 633 C CA . ARG A 1 89 ? -15.026 3.143 11.138 1.00 95.88 89 ARG A CA 1
ATOM 634 C C . ARG A 1 89 ? -14.284 4.035 12.123 1.00 95.88 89 ARG A C 1
ATOM 636 O O . ARG A 1 89 ? -13.252 4.598 11.770 1.00 95.88 89 ARG A O 1
ATOM 643 N N . GLN A 1 90 ? -14.788 4.168 13.349 1.00 96.50 90 GLN A N 1
ATOM 644 C CA . GLN A 1 90 ? -14.025 4.827 14.410 1.00 96.50 90 GLN A CA 1
ATOM 645 C C . GLN A 1 90 ? -12.832 3.951 14.799 1.00 96.50 90 GLN A C 1
ATOM 647 O O . GLN A 1 90 ? -12.975 2.740 14.937 1.00 96.50 90 GLN A O 1
ATOM 652 N N . THR A 1 91 ? -11.668 4.561 14.984 1.00 95.00 91 THR A N 1
ATOM 653 C CA . THR A 1 91 ? -10.454 3.873 15.437 1.00 95.00 91 THR A CA 1
ATOM 654 C C . THR A 1 91 ? -9.825 4.627 16.609 1.00 95.00 91 THR A C 1
ATOM 656 O O . THR A 1 91 ? -10.233 5.752 16.912 1.00 95.00 91 THR A O 1
ATOM 659 N N . GLY A 1 92 ? -8.829 4.010 17.250 1.00 94.25 92 GLY A N 1
ATOM 660 C CA . GLY A 1 92 ? -7.915 4.678 18.183 1.00 94.25 92 GLY A CA 1
ATOM 661 C C . GLY A 1 92 ? -6.640 5.210 17.517 1.00 94.25 92 GLY A C 1
ATOM 662 O O . GLY A 1 92 ? -5.758 5.702 18.210 1.00 94.25 92 GLY A O 1
ATOM 663 N N . LEU A 1 93 ? -6.523 5.101 16.188 1.00 95.31 93 LEU A N 1
ATOM 664 C CA . LEU A 1 93 ? -5.303 5.446 15.462 1.00 95.31 93 LEU A CA 1
ATOM 665 C C . LEU A 1 93 ? -5.193 6.960 15.258 1.00 95.31 93 LEU A C 1
ATOM 667 O O . LEU A 1 93 ? -6.162 7.640 14.900 1.00 95.31 93 LEU A O 1
ATOM 671 N N . ALA A 1 94 ? -3.984 7.479 15.450 1.00 92.56 94 ALA A N 1
ATOM 672 C CA . ALA A 1 94 ? -3.653 8.881 15.236 1.00 92.56 94 ALA A CA 1
ATOM 673 C C . ALA A 1 94 ? -3.084 9.126 13.827 1.00 92.56 94 ALA A C 1
ATOM 675 O O . ALA A 1 94 ? -2.696 8.211 13.106 1.00 92.56 94 ALA A O 1
ATOM 676 N N . GLY A 1 95 ? -2.997 10.397 13.432 1.00 92.00 95 GLY A N 1
ATOM 677 C CA . GLY A 1 95 ? -2.392 10.796 12.162 1.00 92.00 95 GLY A CA 1
ATOM 678 C C . GLY A 1 95 ? -3.378 10.844 10.993 1.00 92.00 95 GLY A C 1
ATOM 679 O O . GLY A 1 95 ? -4.565 11.121 11.162 1.00 92.00 95 GLY A O 1
ATOM 680 N N . ARG A 1 96 ? -2.849 10.680 9.775 1.00 92.19 96 ARG A N 1
ATOM 681 C CA . ARG A 1 96 ? -3.580 10.914 8.512 1.00 92.19 96 ARG A CA 1
ATOM 682 C C . ARG A 1 96 ? -3.834 9.650 7.699 1.00 92.19 96 ARG A C 1
ATOM 684 O O . ARG A 1 96 ? -4.644 9.682 6.775 1.00 92.19 96 ARG A O 1
ATOM 691 N N . GLU A 1 97 ? -3.141 8.567 8.015 1.00 93.31 97 GLU A N 1
ATOM 692 C CA . GLU A 1 97 ? -3.219 7.300 7.301 1.00 93.31 97 GLU A CA 1
ATOM 693 C C . GLU A 1 97 ? -2.855 6.141 8.219 1.00 93.31 97 GLU A C 1
ATOM 695 O O . GLU A 1 97 ? -2.157 6.338 9.211 1.00 93.31 97 GLU A O 1
ATOM 700 N N . ALA A 1 98 ? -3.322 4.954 7.851 1.00 95.31 98 ALA A N 1
ATOM 701 C CA . ALA A 1 98 ? -2.947 3.692 8.468 1.00 95.31 98 ALA A CA 1
ATOM 702 C C . ALA A 1 98 ? -2.868 2.593 7.398 1.00 95.31 98 ALA A C 1
ATOM 704 O O . ALA A 1 98 ? -3.502 2.688 6.340 1.00 95.31 98 ALA A O 1
ATOM 705 N N . GLY A 1 99 ? -2.104 1.538 7.672 1.00 95.88 99 GLY A N 1
ATOM 706 C CA . GLY A 1 99 ? -2.190 0.285 6.934 1.00 95.88 99 GLY A CA 1
ATOM 707 C C . GLY A 1 99 ? -3.513 -0.407 7.253 1.00 95.88 99 GLY A C 1
ATOM 708 O O . GLY A 1 99 ? -3.959 -0.387 8.392 1.00 95.88 99 GLY A O 1
ATOM 709 N N . LEU A 1 100 ? -4.153 -1.007 6.260 1.00 96.56 100 LEU A N 1
ATOM 710 C CA . LEU A 1 100 ? -5.325 -1.856 6.429 1.00 96.56 100 LEU A CA 1
ATOM 711 C C . LEU A 1 100 ? -4.907 -3.307 6.242 1.00 96.56 100 LEU A C 1
ATOM 713 O O . LEU A 1 100 ? -4.332 -3.658 5.208 1.00 96.56 100 LEU A O 1
ATOM 717 N N . TRP A 1 101 ? -5.257 -4.127 7.221 1.00 97.25 101 TRP A N 1
ATOM 718 C CA . TRP A 1 101 ? -4.979 -5.553 7.248 1.00 97.25 101 TRP A CA 1
ATOM 719 C C . TRP A 1 101 ? -6.263 -6.323 7.529 1.00 97.25 101 TRP A C 1
ATOM 721 O O . TRP A 1 101 ? -7.127 -5.852 8.273 1.00 97.25 101 TRP A O 1
ATOM 731 N N . TRP A 1 102 ? -6.383 -7.508 6.937 1.00 96.69 102 TRP A N 1
ATOM 732 C CA . TRP A 1 102 ? -7.345 -8.508 7.381 1.00 96.69 102 TRP A CA 1
ATOM 733 C C . TRP A 1 102 ? -6.570 -9.668 7.980 1.00 96.69 102 TRP A C 1
ATOM 735 O O . TRP A 1 102 ? -5.917 -10.399 7.238 1.00 96.69 102 TRP A O 1
ATOM 745 N N . ARG A 1 103 ? -6.602 -9.795 9.309 1.00 95.25 103 ARG A N 1
ATOM 746 C CA . ARG A 1 103 ? -5.708 -10.684 10.063 1.00 95.25 103 ARG A CA 1
ATOM 747 C C . ARG A 1 103 ? -4.240 -10.393 9.706 1.00 95.25 103 ARG A C 1
ATOM 749 O O . ARG A 1 103 ? -3.744 -9.300 9.962 1.00 95.25 103 ARG A O 1
ATOM 756 N N . ASP A 1 104 ? -3.572 -11.338 9.065 1.00 94.81 104 ASP A N 1
ATOM 757 C CA . ASP A 1 104 ? -2.191 -11.297 8.591 1.00 94.81 104 ASP A CA 1
ATOM 758 C C . ASP A 1 104 ? -2.053 -10.861 7.119 1.00 94.81 104 ASP A C 1
ATOM 760 O O . ASP A 1 104 ? -0.943 -10.758 6.606 1.00 94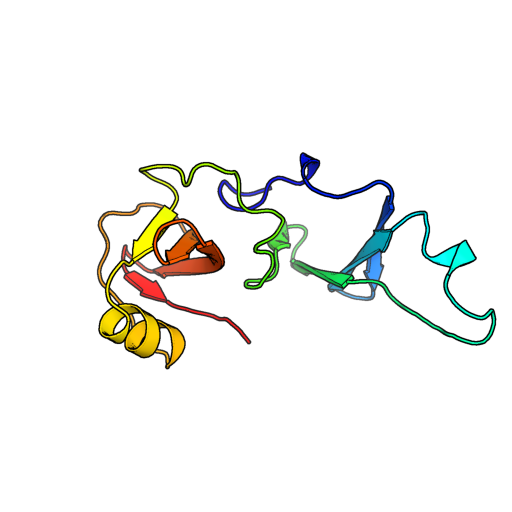.81 104 ASP A O 1
ATOM 764 N N . LEU A 1 105 ? -3.155 -10.553 6.423 1.00 95.12 105 LEU A N 1
ATOM 765 C CA . LEU A 1 105 ? -3.133 -10.169 5.011 1.00 95.12 105 LEU A CA 1
ATOM 766 C C . LEU A 1 105 ? -3.095 -8.637 4.822 1.00 95.12 105 LEU A C 1
ATOM 768 O O . LEU A 1 105 ? -4.089 -7.963 5.125 1.00 95.12 105 LEU A O 1
ATOM 772 N N . PRO A 1 106 ? -2.029 -8.064 4.226 1.00 95.75 106 PRO A N 1
ATOM 773 C CA . PRO A 1 106 ? -1.982 -6.643 3.896 1.00 95.75 106 PRO A CA 1
ATOM 774 C C . PRO A 1 106 ? -2.939 -6.313 2.744 1.00 95.75 106 PRO A C 1
ATOM 776 O O . PRO A 1 106 ? -2.848 -6.862 1.641 1.00 95.75 106 PRO A O 1
ATOM 779 N N . LEU A 1 107 ? -3.847 -5.360 2.962 1.00 95.31 107 LEU A N 1
ATOM 780 C CA . LEU A 1 107 ? -4.848 -4.964 1.964 1.00 95.31 107 LEU A CA 1
ATOM 781 C C . LEU A 1 107 ? -4.521 -3.639 1.279 1.00 95.31 107 LEU A C 1
ATOM 783 O O . LEU A 1 107 ? -4.830 -3.461 0.099 1.00 95.31 107 LEU A O 1
ATOM 787 N N . GLY A 1 108 ? -3.880 -2.714 1.989 1.00 94.69 108 GLY A N 1
ATOM 788 C CA . GLY A 1 108 ? -3.502 -1.414 1.446 1.00 94.69 108 GLY A CA 1
ATOM 789 C C . GLY A 1 108 ? -3.486 -0.328 2.511 1.00 94.69 108 GLY A C 1
ATOM 790 O O . GLY A 1 108 ? -3.273 -0.585 3.687 1.00 94.69 108 GLY A O 1
ATOM 791 N N . ARG A 1 109 ? -3.705 0.912 2.097 1.00 94.31 109 ARG A N 1
ATOM 792 C CA . ARG A 1 109 ? -3.608 2.103 2.939 1.00 94.31 109 ARG A CA 1
ATOM 793 C C . ARG A 1 109 ? -4.957 2.795 3.000 1.00 94.31 109 ARG A C 1
ATOM 795 O O . ARG A 1 109 ? -5.596 3.028 1.973 1.00 94.31 109 ARG A O 1
ATOM 802 N N . ILE A 1 110 ? -5.370 3.161 4.200 1.00 95.12 110 ILE A N 1
ATOM 803 C CA . ILE A 1 110 ? -6.607 3.892 4.469 1.00 95.12 110 ILE A CA 1
ATOM 804 C C . ILE A 1 110 ? -6.286 5.303 4.940 1.00 95.12 110 ILE A C 1
ATOM 806 O O . ILE A 1 110 ? -5.231 5.558 5.519 1.00 95.12 110 ILE A O 1
ATOM 810 N N . ALA A 1 111 ? -7.205 6.230 4.693 1.00 94.44 111 ALA A N 1
ATOM 811 C CA . ALA A 1 111 ? -7.103 7.574 5.238 1.00 94.44 111 ALA A CA 1
ATOM 812 C C . ALA A 1 111 ? -7.695 7.605 6.651 1.00 94.44 111 ALA A C 1
ATOM 814 O O . ALA A 1 111 ? -8.732 6.987 6.904 1.00 94.44 111 ALA A O 1
ATOM 815 N N . LEU A 1 112 ? -7.074 8.383 7.534 1.00 95.31 112 LEU A N 1
ATOM 816 C CA . LEU A 1 112 ? -7.620 8.729 8.839 1.00 95.31 112 LEU A CA 1
ATOM 817 C C . LEU A 1 112 ? -8.150 10.163 8.802 1.00 95.31 112 LEU A C 1
ATOM 819 O O . LEU A 1 112 ? -7.438 11.108 8.452 1.00 95.31 112 LEU A O 1
ATOM 823 N N . LYS A 1 113 ? -9.422 10.327 9.162 1.00 94.81 113 LYS A N 1
ATOM 824 C CA . LYS A 1 113 ? -10.095 11.622 9.297 1.00 94.81 113 LYS A CA 1
ATOM 825 C C . LYS A 1 113 ? -10.630 11.736 10.716 1.00 94.81 113 LYS A C 1
ATOM 827 O O . LYS A 1 113 ? -11.628 11.102 11.033 1.00 94.81 113 LYS A O 1
ATOM 832 N N . GLN A 1 114 ? -9.946 12.503 11.569 1.00 93.25 114 GLN A N 1
ATOM 833 C CA . GLN A 1 114 ? -10.310 12.656 12.990 1.00 93.25 114 GLN A CA 1
ATOM 834 C C . GLN A 1 114 ? -10.449 11.292 13.703 1.00 93.25 114 GLN A C 1
ATOM 836 O O . GLN A 1 114 ? -11.449 11.003 14.352 1.00 93.25 114 GLN A O 1
ATOM 841 N N . GLY A 1 115 ? -9.468 10.403 13.499 1.00 93.12 115 GLY A N 1
ATOM 842 C CA . GLY A 1 115 ? -9.480 9.042 14.052 1.00 93.12 115 GLY A CA 1
ATOM 843 C C . GLY A 1 115 ? -10.447 8.072 13.361 1.00 93.12 115 GLY A C 1
ATOM 844 O O . GLY A 1 115 ? -10.524 6.909 13.751 1.00 93.12 115 GLY A O 1
ATOM 845 N N . ARG A 1 116 ? -11.176 8.497 12.319 1.00 96.69 116 ARG A N 1
ATOM 846 C CA . ARG A 1 116 ? -12.025 7.610 11.513 1.00 96.69 116 ARG A CA 1
ATOM 847 C C . ARG A 1 116 ? -11.286 7.066 10.301 1.00 96.69 116 ARG A C 1
ATOM 849 O O . ARG A 1 116 ? -10.805 7.840 9.474 1.00 96.69 116 ARG A O 1
ATOM 856 N N . ALA A 1 117 ? -11.270 5.747 10.168 1.00 96.94 117 ALA A N 1
ATOM 857 C CA . ALA A 1 117 ? -10.786 5.038 8.997 1.00 96.94 117 ALA A CA 1
ATOM 858 C C . ALA A 1 117 ? -11.769 5.171 7.830 1.00 96.94 117 ALA A C 1
ATOM 860 O O . ALA A 1 117 ? -12.973 4.953 7.992 1.00 96.94 117 ALA A O 1
ATOM 861 N N . VAL A 1 118 ? -11.240 5.498 6.650 1.00 96.25 118 VAL A N 1
ATOM 862 C CA . VAL A 1 118 ? -11.976 5.537 5.382 1.00 96.25 118 VAL A CA 1
ATOM 863 C C . VAL A 1 118 ? -11.156 4.832 4.304 1.00 96.25 118 VAL A C 1
ATOM 865 O O . VAL A 1 118 ? -10.012 5.218 4.038 1.00 96.25 118 VAL A O 1
ATOM 868 N N . ALA A 1 119 ? -11.749 3.835 3.642 1.00 93.75 119 ALA A N 1
ATOM 869 C CA . ALA A 1 119 ? -11.161 3.240 2.448 1.00 93.75 119 ALA A CA 1
ATOM 870 C C . ALA A 1 119 ? -11.320 4.183 1.252 1.00 93.75 119 ALA A C 1
ATOM 872 O O . ALA A 1 119 ? -12.417 4.601 0.890 1.00 93.75 119 ALA A O 1
ATOM 873 N N . VAL A 1 120 ? -10.197 4.527 0.629 1.00 83.75 120 VAL A N 1
ATOM 874 C CA . VAL A 1 120 ? -10.139 5.390 -0.559 1.00 83.75 120 VAL A CA 1
ATOM 875 C C . VAL A 1 120 ? -9.535 4.635 -1.736 1.00 83.75 120 VAL A C 1
ATOM 877 O O . VAL A 1 120 ? -8.729 5.179 -2.477 1.00 83.75 120 VAL A O 1
ATOM 880 N N . PHE A 1 121 ? -9.912 3.367 -1.914 1.00 82.81 121 PHE A N 1
ATOM 881 C CA . PHE A 1 121 ? -9.455 2.525 -3.025 1.00 82.81 121 PHE A CA 1
ATOM 882 C C . PHE A 1 121 ? -10.149 2.936 -4.333 1.00 82.81 121 PHE A C 1
ATOM 884 O O . PHE A 1 121 ? -10.950 2.189 -4.886 1.00 82.81 121 PHE A O 1
ATOM 891 N N . LYS A 1 122 ? -9.861 4.145 -4.813 1.00 65.06 122 LYS A N 1
ATOM 892 C CA . LYS A 1 122 ? -10.242 4.612 -6.147 1.00 65.06 122 LYS A CA 1
ATOM 893 C C . LYS A 1 122 ? -9.156 4.219 -7.133 1.00 65.06 122 LYS A C 1
ATOM 895 O O . LYS A 1 122 ? -7.970 4.481 -6.845 1.00 65.06 122 LYS A O 1
#

Foldseek 3Di:
DDLFFAPVLDAAFDWDDDPFWTFTDHPCCVVVDDPPDDDPHHTQQGQDPNDGDGAFQVLSRGDPPFDPQAEDEAADPVVVVCQQVWHKDAAPHDDFKHFYHHHRRTGGMFTADPRITHDPND

Secondary structure (DSSP, 8-state):
--TT--GGGS-SEEEEEETTEEEEEETTHHHHS-TT-----EEEEEEETTEEEE-TT-GGGS-SSPPTTTEEEE--HHHHHHHHTT-EEE-S--SSEEEEEETTEEEEEEEEETTEEE----

pLDDT: mean 92.63, std 5.51, range [60.84, 97.25]

Sequence (122 aa):
AGPCCDPALLPPGHAALYGEHVRFIPAQAAGLLPPECIWQGALLGRLTGGRPSPAPRLRCLLPEPPGPDTALVLDDLADLAALLSGQSRQTGLAGREAGLWWRDLPLGRIALKQGRAVAVFK